Protein AF-A0A414KWP6-F1 (afdb_monomer_lite)

Foldseek 3Di:
DQAADAEDEAEPADEPPDFQDLVNQQVVCVVVVDPTHQAQWEAEPVRDIDGTDDPVDFGNDDPPCRRHYHYYYYYHDHYNVD

pLDDT: mean 97.42, std 2.89, range [74.94, 98.88]

InterPro domains:
  IPR002502 N-acetylmuramoyl-L-alanine amidase domain [PF01510] (2-77)
  IPR002502 N-acetylmuramoyl-L-alanine amidase domain [cd06583] (3-81)
  IPR036505 N-acetylmuramoyl-L-alanine amidase/PGRP domain superfamily [G3DSA:3.40.80.10] (1-82)
  IPR036505 N-acetylmuramoyl-L-alanine amidase/PGRP domain superfamily [SSF55846] (2-80)

Organism: NCBI:txid329854

Sequence (82 aa):
MRKIDLIVIHCSATRADRCYTEYDLTTDHLRRGFSGAGYHYYIRKNGDIKSLRPVKTPGAHAKGYNAHSIGVCYEGGLDTNG

Structure (mmCIF, N/CA/C/O backbone):
data_AF-A0A414KWP6-F1
#
_entry.id   AF-A0A414KWP6-F1
#
loop_
_atom_site.group_PDB
_atom_site.id
_atom_site.type_symbol
_atom_site.label_atom_id
_atom_site.label_alt_id
_atom_site.label_comp_id
_atom_site.label_asym_id
_atom_site.label_entity_id
_atom_site.label_seq_id
_atom_site.pdbx_PDB_ins_code
_atom_site.Cartn_x
_atom_site.Cartn_y
_atom_site.Cartn_z
_atom_site.occupancy
_atom_site.B_iso_or_equiv
_atom_site.auth_seq_id
_atom_site.auth_comp_id
_atom_site.auth_asym_id
_atom_site.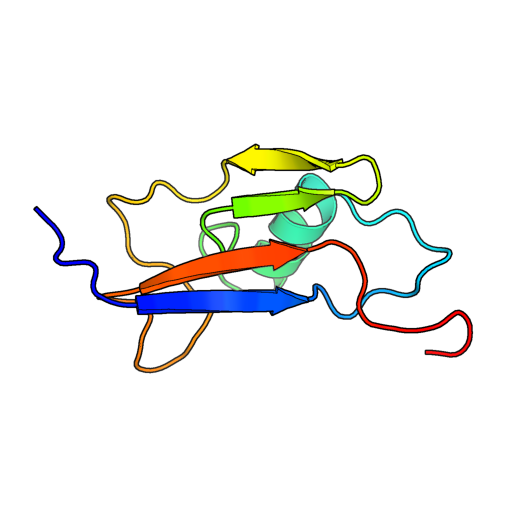auth_atom_id
_atom_site.pdbx_PDB_model_num
ATOM 1 N N . MET A 1 1 ? -11.898 3.040 21.395 1.00 74.94 1 MET A N 1
ATOM 2 C CA . MET A 1 1 ? -11.161 2.209 20.413 1.00 74.94 1 MET A CA 1
ATOM 3 C C . MET A 1 1 ? -11.914 2.280 19.090 1.00 74.94 1 MET A C 1
ATOM 5 O O . MET A 1 1 ? -13.137 2.246 19.131 1.00 74.94 1 MET A O 1
ATOM 9 N N . ARG A 1 2 ? -11.239 2.474 17.952 1.00 91.31 2 ARG A N 1
ATOM 10 C CA . ARG A 1 2 ? -11.888 2.570 16.630 1.00 91.31 2 ARG A CA 1
ATOM 11 C C . ARG A 1 2 ? -12.429 1.191 16.235 1.00 91.31 2 ARG A C 1
ATOM 13 O O . ARG A 1 2 ? -11.653 0.241 16.217 1.00 91.31 2 ARG A O 1
ATOM 20 N N . LYS A 1 3 ? -13.731 1.073 15.950 1.00 95.69 3 LYS A N 1
ATOM 21 C CA . LYS A 1 3 ? -14.323 -0.179 15.455 1.00 95.69 3 LYS A CA 1
ATOM 22 C C . LYS A 1 3 ? -13.823 -0.431 14.033 1.00 95.69 3 LYS A C 1
ATOM 24 O O . LYS A 1 3 ? -13.932 0.458 13.191 1.00 95.69 3 LYS A O 1
ATOM 29 N N . ILE A 1 4 ? -13.276 -1.618 13.796 1.00 97.94 4 ILE A N 1
ATOM 30 C CA . ILE A 1 4 ? -12.860 -2.087 12.475 1.00 97.94 4 ILE A CA 1
ATOM 31 C C . ILE A 1 4 ? -13.681 -3.328 12.147 1.00 97.94 4 ILE A C 1
ATOM 33 O O . ILE A 1 4 ? -13.634 -4.299 12.897 1.00 97.94 4 ILE A O 1
ATOM 37 N N . ASP A 1 5 ? -14.422 -3.295 11.049 1.00 97.75 5 ASP A N 1
ATOM 38 C CA . ASP A 1 5 ? -15.226 -4.417 10.547 1.00 97.75 5 ASP A CA 1
ATOM 39 C C . ASP A 1 5 ? -14.997 -4.686 9.049 1.00 97.75 5 ASP A C 1
ATOM 41 O O . ASP A 1 5 ? -15.646 -5.553 8.467 1.00 97.75 5 ASP A O 1
ATOM 45 N N . LEU A 1 6 ? -14.025 -3.996 8.437 1.00 98.56 6 LEU A N 1
ATOM 46 C CA . LEU A 1 6 ? -13.678 -4.138 7.025 1.00 98.56 6 LEU A CA 1
ATOM 47 C C . LEU A 1 6 ? -12.158 -4.123 6.800 1.00 98.56 6 LEU A C 1
ATOM 49 O O . LEU A 1 6 ? -11.432 -3.286 7.341 1.00 98.56 6 LEU A O 1
ATOM 53 N N . ILE A 1 7 ? -11.675 -5.007 5.929 1.00 98.62 7 ILE A N 1
ATOM 54 C CA . ILE A 1 7 ? -10.332 -4.929 5.341 1.00 98.62 7 ILE A CA 1
ATOM 55 C C . ILE A 1 7 ? -10.508 -4.643 3.850 1.00 98.62 7 ILE A C 1
ATOM 57 O O . ILE A 1 7 ? -11.258 -5.343 3.176 1.00 98.62 7 ILE A O 1
ATOM 61 N N . VAL A 1 8 ? -9.827 -3.615 3.340 1.00 98.81 8 VAL A N 1
ATOM 62 C CA . VAL A 1 8 ? -9.868 -3.247 1.917 1.00 98.81 8 VAL A CA 1
ATOM 63 C C . VAL A 1 8 ? -8.498 -3.496 1.305 1.00 98.81 8 VAL A C 1
ATOM 65 O O . VAL A 1 8 ? -7.503 -2.920 1.751 1.00 98.81 8 VAL A O 1
ATOM 68 N N . ILE A 1 9 ? -8.457 -4.354 0.288 1.00 98.69 9 ILE A N 1
ATOM 69 C CA . ILE A 1 9 ? -7.237 -4.690 -0.446 1.00 98.69 9 ILE A CA 1
ATOM 70 C C . ILE A 1 9 ? -7.157 -3.837 -1.715 1.00 98.69 9 ILE A C 1
ATOM 72 O O . ILE A 1 9 ? -8.127 -3.736 -2.464 1.00 98.69 9 ILE A O 1
ATOM 76 N N . HIS A 1 10 ? -5.995 -3.235 -1.950 1.00 98.75 10 HIS A N 1
ATOM 77 C CA . HIS A 1 10 ? -5.681 -2.395 -3.105 1.00 98.75 10 HIS A CA 1
ATOM 78 C C . HIS A 1 10 ? -4.374 -2.844 -3.772 1.00 98.75 10 HIS A C 1
ATOM 80 O O . HIS A 1 10 ? -3.565 -3.544 -3.163 1.00 98.75 10 HIS A O 1
ATOM 86 N N . CYS A 1 11 ? -4.138 -2.367 -4.992 1.00 98.19 11 CYS A N 1
ATOM 87 C CA . CYS A 1 11 ? -2.831 -2.372 -5.645 1.00 98.19 11 CYS A CA 1
ATOM 88 C C . CYS A 1 11 ? -2.299 -0.936 -5.775 1.00 98.19 11 CYS A C 1
ATOM 90 O O . CYS A 1 11 ? -3.076 0.024 -5.737 1.00 98.19 11 CYS A O 1
ATOM 92 N N . SER A 1 12 ? -0.985 -0.768 -5.937 1.00 98.19 12 SER A N 1
ATOM 93 C CA . SER A 1 12 ? -0.378 0.549 -6.186 1.00 98.19 12 SER A CA 1
ATOM 94 C C . SER A 1 12 ? -0.556 1.035 -7.627 1.00 98.19 12 SER A C 1
ATOM 96 O O . SER A 1 12 ? -0.190 2.171 -7.918 1.00 98.19 12 SER A O 1
ATOM 98 N N . ALA A 1 13 ? -1.109 0.194 -8.510 1.00 97.81 13 ALA A N 1
ATOM 99 C CA . ALA A 1 13 ? -1.222 0.430 -9.948 1.00 97.81 13 ALA A CA 1
ATOM 100 C C . ALA A 1 13 ? 0.133 0.805 -10.572 1.00 97.81 13 ALA A C 1
ATOM 102 O O . ALA A 1 13 ? 0.255 1.746 -11.353 1.00 97.81 13 ALA A O 1
ATOM 103 N N . THR A 1 14 ? 1.179 0.071 -10.192 1.00 97.75 14 THR A N 1
ATOM 104 C CA . THR A 1 14 ? 2.526 0.240 -10.746 1.00 97.75 14 THR A CA 1
ATOM 105 C C . THR A 1 14 ? 2.905 -0.945 -11.622 1.00 97.75 14 THR A C 1
ATOM 107 O O . THR A 1 14 ? 2.537 -2.080 -11.319 1.00 97.75 14 THR A O 1
ATOM 110 N N . ARG A 1 15 ? 3.660 -0.681 -12.696 1.00 97.50 15 ARG A N 1
ATOM 111 C CA . ARG A 1 15 ? 4.158 -1.704 -13.632 1.00 97.50 15 ARG A CA 1
ATOM 112 C C . ARG A 1 15 ? 4.996 -2.764 -12.917 1.00 97.50 15 ARG A C 1
ATOM 114 O O . ARG A 1 15 ? 5.766 -2.442 -12.007 1.00 97.50 15 ARG A O 1
ATOM 121 N N . ALA A 1 16 ? 4.878 -4.014 -13.358 1.00 95.94 16 ALA A N 1
ATOM 122 C CA . ALA A 1 16 ? 5.558 -5.163 -12.753 1.00 95.94 16 ALA A CA 1
ATOM 123 C C . ALA A 1 16 ? 7.100 -5.053 -12.764 1.00 95.94 16 ALA A C 1
ATOM 125 O O . ALA A 1 16 ? 7.771 -5.507 -11.829 1.00 95.94 16 ALA A O 1
ATOM 126 N N . ASP A 1 17 ? 7.664 -4.398 -13.780 1.00 96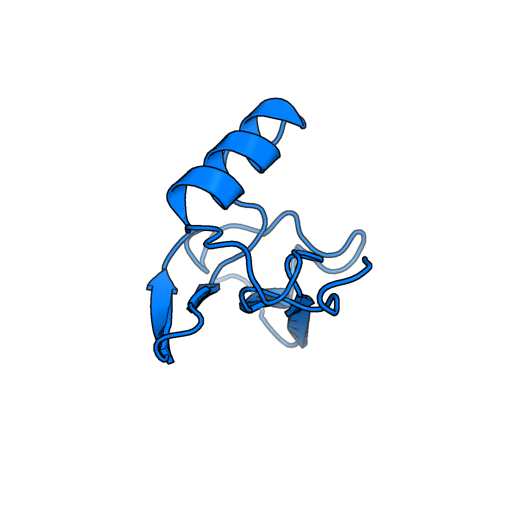.00 17 ASP A N 1
ATOM 127 C CA . ASP A 1 17 ? 9.104 -4.170 -13.962 1.00 96.00 17 ASP A CA 1
ATOM 128 C C . ASP A 1 17 ? 9.651 -2.974 -13.163 1.00 96.00 17 ASP A C 1
ATOM 130 O O . ASP A 1 17 ? 10.862 -2.768 -13.101 1.00 96.00 17 ASP A O 1
ATOM 134 N N . ARG A 1 18 ? 8.788 -2.194 -12.503 1.00 95.00 18 ARG A N 1
ATOM 135 C CA . ARG A 1 18 ? 9.194 -1.043 -1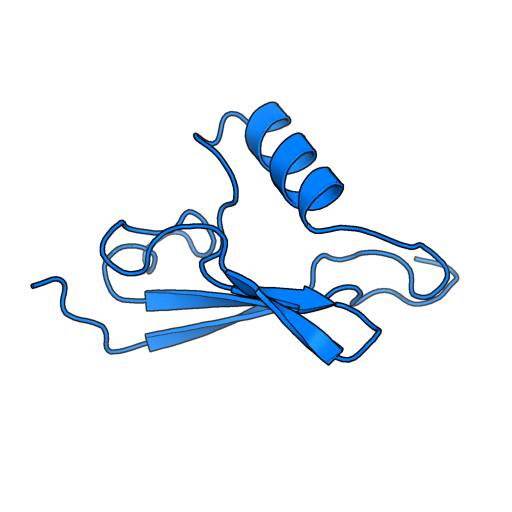1.692 1.00 95.00 18 ARG A CA 1
ATOM 136 C C . ARG A 1 18 ? 9.298 -1.424 -10.220 1.00 95.00 18 ARG A C 1
ATOM 138 O O . ARG A 1 18 ? 8.420 -2.090 -9.678 1.00 95.00 18 ARG A O 1
ATOM 145 N N . CYS A 1 19 ? 10.369 -0.992 -9.559 1.00 96.88 19 CYS A N 1
ATOM 146 C CA . CYS A 1 19 ? 10.441 -0.991 -8.098 1.00 96.88 19 CYS A CA 1
ATOM 147 C C . CYS A 1 19 ? 9.710 0.254 -7.580 1.00 96.88 19 CYS A C 1
ATOM 149 O O . CYS A 1 19 ? 10.072 1.371 -7.953 1.00 96.88 19 CYS A O 1
ATOM 151 N N . TYR A 1 20 ? 8.670 0.061 -6.772 1.00 98.06 20 TYR A N 1
ATOM 152 C CA . TYR A 1 20 ? 7.895 1.132 -6.155 1.00 98.06 20 TYR A CA 1
ATOM 153 C C . TYR A 1 20 ? 7.838 0.922 -4.645 1.00 98.06 20 TYR A C 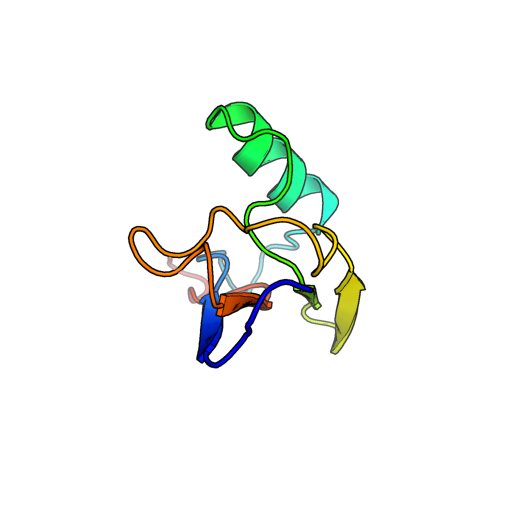1
ATOM 155 O O . TYR A 1 20 ? 7.105 0.076 -4.122 1.00 98.06 20 TYR A O 1
ATOM 163 N N . THR A 1 21 ? 8.678 1.669 -3.940 1.00 98.38 21 THR A N 1
ATOM 164 C CA . THR A 1 21 ? 8.900 1.494 -2.510 1.00 98.38 21 THR A CA 1
ATOM 165 C C . THR A 1 21 ? 7.812 2.137 -1.657 1.00 98.38 21 THR A C 1
ATOM 167 O O . THR A 1 21 ? 7.023 2.959 -2.115 1.00 98.38 21 THR A O 1
ATOM 170 N N . GLU A 1 22 ? 7.778 1.791 -0.371 1.00 98.25 22 GLU A N 1
ATOM 171 C CA . GLU A 1 22 ? 6.950 2.474 0.623 1.00 98.25 22 GLU A CA 1
ATOM 172 C C . GLU A 1 22 ? 7.272 3.972 0.733 1.00 98.25 22 GLU A C 1
ATOM 174 O O . GLU A 1 22 ? 6.386 4.777 1.037 1.00 98.25 22 GLU A O 1
ATOM 179 N N . TYR A 1 23 ? 8.526 4.349 0.462 1.00 98.38 23 TYR A N 1
ATOM 180 C CA . TYR A 1 23 ? 8.961 5.738 0.418 1.00 98.38 23 TYR A CA 1
ATOM 181 C C . TYR A 1 23 ? 8.367 6.454 -0.798 1.00 98.38 23 TYR A C 1
ATOM 183 O O . TYR A 1 23 ? 7.800 7.537 -0.645 1.00 98.38 23 TYR A O 1
ATOM 191 N N . ASP A 1 24 ? 8.412 5.826 -1.977 1.00 98.44 24 ASP A N 1
ATOM 192 C CA . ASP A 1 24 ? 7.809 6.369 -3.201 1.00 98.44 24 ASP A CA 1
ATOM 193 C C . ASP A 1 24 ? 6.293 6.540 -3.030 1.00 98.44 24 ASP A C 1
ATOM 195 O O . ASP A 1 24 ? 5.755 7.627 -3.244 1.00 98.44 24 ASP A O 1
ATOM 199 N N . LEU A 1 25 ? 5.619 5.504 -2.518 1.00 98.62 25 LEU A N 1
ATOM 200 C CA . LEU A 1 25 ? 4.189 5.523 -2.207 1.00 98.62 25 LEU A CA 1
ATOM 201 C C . LEU A 1 25 ? 3.811 6.638 -1.232 1.00 98.62 25 LEU A C 1
ATOM 203 O O . LEU A 1 25 ? 2.779 7.298 -1.388 1.00 98.62 25 LEU A O 1
ATOM 207 N N . THR A 1 26 ? 4.616 6.842 -0.191 1.00 98.50 26 THR A N 1
ATOM 208 C CA . THR A 1 26 ? 4.360 7.899 0.794 1.00 98.50 26 THR A CA 1
ATOM 209 C C . THR A 1 26 ? 4.577 9.274 0.173 1.00 98.50 26 THR A C 1
ATOM 211 O O . THR A 1 26 ? 3.749 10.163 0.368 1.00 98.50 26 THR A O 1
ATOM 214 N N . THR A 1 27 ? 5.635 9.432 -0.621 1.00 98.56 27 THR A N 1
ATOM 215 C CA . THR A 1 27 ? 5.962 10.677 -1.326 1.00 98.56 27 THR A CA 1
ATOM 216 C C . THR A 1 27 ? 4.847 11.077 -2.289 1.00 98.56 27 THR A C 1
ATOM 218 O O . THR A 1 27 ? 4.405 12.226 -2.277 1.00 98.56 27 THR A O 1
ATOM 221 N N . ASP A 1 28 ? 4.322 10.136 -3.070 1.00 98.38 28 ASP A N 1
ATOM 222 C CA . ASP A 1 28 ? 3.235 10.410 -4.011 1.00 98.38 28 ASP A CA 1
ATOM 223 C C . ASP A 1 28 ? 1.918 10.744 -3.298 1.00 98.38 28 ASP A C 1
ATOM 225 O O . ASP A 1 28 ? 1.193 11.645 -3.724 1.00 98.38 28 ASP A O 1
ATOM 229 N N . HIS A 1 29 ? 1.610 10.096 -2.170 1.00 98.56 29 HIS A N 1
ATOM 230 C CA . HIS A 1 29 ? 0.455 10.484 -1.355 1.00 98.56 29 HIS A CA 1
ATOM 231 C C . HIS A 1 29 ? 0.599 11.881 -0.742 1.00 98.56 29 HIS A C 1
ATOM 233 O O . HIS A 1 29 ? -0.365 12.648 -0.762 1.00 98.56 29 HIS A O 1
ATOM 239 N N . LEU A 1 30 ? 1.787 12.243 -0.248 1.00 98.44 30 LEU A N 1
ATOM 240 C CA . LEU A 1 30 ? 2.064 13.595 0.245 1.00 98.44 30 LEU A CA 1
ATOM 241 C C . LEU A 1 30 ? 1.873 14.638 -0.867 1.00 98.44 30 LEU A C 1
ATOM 243 O O . LEU A 1 30 ? 1.204 15.647 -0.654 1.00 98.44 30 LEU A O 1
ATOM 247 N N . ARG A 1 31 ? 2.364 14.365 -2.085 1.00 98.50 31 ARG A N 1
ATOM 248 C CA . ARG A 1 31 ? 2.155 15.229 -3.267 1.00 98.50 31 ARG A CA 1
ATOM 249 C C . ARG A 1 31 ? 0.682 15.390 -3.647 1.00 98.50 31 ARG A C 1
ATOM 251 O O . ARG A 1 31 ? 0.301 16.426 -4.177 1.00 98.50 31 ARG A O 1
ATOM 258 N N . ARG A 1 32 ? -0.155 14.394 -3.348 1.00 97.44 32 ARG A N 1
ATOM 259 C CA . ARG A 1 32 ? -1.619 14.438 -3.529 1.00 97.44 32 ARG A CA 1
ATOM 260 C C . ARG A 1 32 ? -2.352 15.164 -2.392 1.00 97.44 32 ARG A C 1
ATOM 262 O O . ARG A 1 32 ? -3.581 15.159 -2.367 1.00 97.44 32 ARG A O 1
ATOM 269 N N . GLY A 1 33 ? -1.624 15.768 -1.450 1.00 97.94 33 GLY A N 1
ATOM 270 C CA . GLY A 1 33 ? -2.183 16.521 -0.328 1.00 97.94 33 GLY A CA 1
ATOM 271 C C . GLY A 1 33 ? -2.618 15.655 0.855 1.00 97.94 33 GLY A C 1
ATOM 272 O O . GLY A 1 33 ? -3.351 16.127 1.722 1.00 97.94 33 GLY A O 1
ATOM 273 N N . PHE A 1 34 ? -2.208 14.384 0.911 1.00 97.94 34 PHE A N 1
ATOM 274 C CA . PHE A 1 34 ? -2.472 13.555 2.086 1.00 97.94 34 PHE A CA 1
ATOM 275 C C . PHE A 1 34 ? -1.455 13.882 3.182 1.00 97.94 34 PHE A C 1
ATOM 277 O O . PHE A 1 34 ? -0.357 14.350 2.911 1.00 97.94 34 PHE A O 1
ATOM 284 N N . SER A 1 35 ? -1.773 13.561 4.435 1.00 96.69 35 SER A N 1
ATOM 285 C CA . SER A 1 35 ? -0.855 13.734 5.574 1.00 96.69 35 SER A CA 1
ATOM 286 C C . SER A 1 35 ? 0.248 12.665 5.676 1.00 96.69 35 SER A C 1
ATOM 288 O O . SER A 1 35 ? 0.931 12.567 6.690 1.00 96.69 35 SER A O 1
ATOM 290 N N . GLY A 1 36 ? 0.380 11.812 4.660 1.00 97.25 36 GLY A N 1
ATOM 291 C CA . GLY A 1 36 ? 1.258 10.646 4.619 1.00 97.25 36 GLY A CA 1
ATOM 292 C C . GLY A 1 36 ? 0.616 9.534 3.794 1.00 97.25 36 GLY A C 1
ATOM 293 O O . GLY A 1 36 ? -0.355 9.772 3.074 1.00 97.25 36 GLY A O 1
ATOM 294 N N . ALA A 1 37 ? 1.100 8.301 3.940 1.00 98.31 37 ALA A N 1
ATOM 295 C CA . ALA A 1 37 ? 0.506 7.159 3.256 1.00 98.31 37 ALA A CA 1
ATOM 296 C C . ALA A 1 37 ? -0.996 7.006 3.571 1.00 98.31 37 ALA A C 1
ATOM 298 O O . ALA A 1 37 ? -1.429 7.127 4.726 1.00 98.31 37 ALA A O 1
ATOM 299 N N . GLY A 1 38 ? -1.791 6.732 2.532 1.00 98.38 38 GLY A N 1
ATOM 300 C CA . GLY A 1 38 ? -3.230 6.488 2.661 1.00 98.38 38 GLY A CA 1
ATOM 301 C C . GLY A 1 38 ? -3.580 5.112 3.239 1.00 98.38 38 GLY A C 1
ATOM 302 O O . GLY A 1 38 ? -4.663 4.947 3.800 1.00 98.38 38 GLY A O 1
ATOM 303 N N . TYR A 1 39 ? -2.664 4.146 3.147 1.00 98.75 39 TYR A N 1
ATOM 304 C CA . TYR A 1 39 ? -2.838 2.762 3.602 1.00 98.75 39 TYR A CA 1
ATOM 305 C C . TYR A 1 39 ? -2.230 2.535 4.994 1.00 98.75 39 TYR A C 1
ATOM 307 O O . TYR A 1 39 ? -1.341 3.274 5.421 1.00 98.75 39 TYR A O 1
ATOM 315 N N . HIS A 1 40 ? -2.684 1.491 5.692 1.00 98.75 40 HIS A N 1
ATOM 316 C CA . HIS A 1 40 ? -2.086 1.068 6.965 1.00 98.75 40 HIS A CA 1
ATOM 317 C C . HIS A 1 40 ? -0.920 0.107 6.732 1.00 98.75 40 HIS A C 1
ATOM 319 O O . HIS A 1 40 ? 0.096 0.199 7.416 1.00 98.75 40 HIS A O 1
ATOM 325 N N . TYR A 1 41 ? -1.047 -0.766 5.731 1.00 98.88 41 TYR A N 1
ATOM 326 C CA . TYR A 1 41 ? -0.019 -1.731 5.359 1.00 98.88 41 TYR A CA 1
ATOM 327 C C . TYR A 1 41 ? 0.294 -1.656 3.870 1.00 98.88 41 TYR A C 1
ATOM 329 O O . TYR A 1 41 ? -0.596 -1.403 3.051 1.00 98.88 41 TYR A O 1
ATOM 337 N N . TYR A 1 42 ? 1.558 -1.907 3.537 1.00 98.88 42 TYR A N 1
ATOM 338 C CA . TYR A 1 42 ? 2.030 -2.046 2.168 1.00 98.88 42 TYR A CA 1
ATOM 339 C C . TYR A 1 42 ? 2.867 -3.315 2.009 1.00 98.88 42 TYR A C 1
ATOM 341 O O . TYR A 1 42 ? 3.788 -3.534 2.791 1.00 98.88 42 TYR A O 1
ATOM 349 N N . ILE A 1 43 ? 2.536 -4.150 1.026 1.00 98.81 43 ILE A N 1
ATOM 350 C CA . ILE A 1 43 ? 3.220 -5.417 0.751 1.00 98.81 43 ILE A CA 1
ATOM 351 C C . ILE A 1 43 ? 4.126 -5.217 -0.460 1.00 98.81 43 ILE A C 1
ATOM 353 O O . ILE A 1 43 ? 3.650 -4.912 -1.551 1.00 98.81 43 ILE A O 1
ATOM 357 N N . ARG A 1 44 ? 5.432 -5.371 -0.266 1.00 98.25 44 ARG A N 1
ATOM 358 C CA . ARG A 1 44 ? 6.441 -5.251 -1.325 1.00 98.25 44 ARG A CA 1
ATOM 359 C C . ARG A 1 44 ? 6.483 -6.511 -2.193 1.00 98.25 44 ARG A C 1
ATOM 361 O O . ARG A 1 44 ? 6.092 -7.588 -1.746 1.00 98.25 44 ARG A O 1
ATOM 368 N N . LYS A 1 45 ? 7.041 -6.414 -3.406 1.00 96.44 45 LYS A N 1
ATOM 369 C CA . LYS A 1 45 ? 7.207 -7.578 -4.312 1.00 96.44 45 LYS A CA 1
ATOM 370 C C . LYS A 1 45 ? 8.049 -8.711 -3.717 1.00 96.44 45 LYS A C 1
ATOM 372 O O . LYS A 1 45 ? 7.866 -9.863 -4.090 1.00 96.44 45 LYS A O 1
ATOM 377 N N . ASN A 1 46 ? 8.960 -8.394 -2.797 1.00 96.31 46 ASN A N 1
ATOM 378 C CA . ASN A 1 46 ? 9.770 -9.383 -2.079 1.00 96.31 46 ASN A CA 1
ATOM 379 C C . ASN A 1 46 ? 9.024 -10.055 -0.906 1.00 96.31 46 ASN A C 1
ATOM 381 O O . ASN A 1 46 ? 9.618 -10.872 -0.213 1.00 96.31 46 ASN A O 1
ATOM 385 N N . GLY A 1 47 ? 7.755 -9.709 -0.666 1.00 97.31 47 GLY A N 1
ATOM 386 C CA . GLY A 1 47 ? 6.947 -10.236 0.433 1.00 97.31 47 GLY A CA 1
ATOM 387 C C . GLY A 1 47 ? 7.039 -9.443 1.739 1.00 97.31 47 GLY A C 1
ATOM 388 O O . GLY A 1 47 ? 6.284 -9.736 2.665 1.00 97.31 47 GLY A O 1
ATOM 389 N N . ASP A 1 48 ? 7.898 -8.420 1.831 1.00 98.38 48 ASP A N 1
ATOM 390 C CA . ASP A 1 48 ? 7.980 -7.591 3.035 1.00 98.38 48 ASP A CA 1
ATOM 391 C C . ASP A 1 48 ? 6.666 -6.852 3.293 1.00 98.38 48 ASP A C 1
ATOM 393 O O . ASP A 1 48 ? 6.115 -6.193 2.407 1.00 98.38 48 ASP A O 1
ATOM 397 N N . ILE A 1 49 ? 6.233 -6.853 4.552 1.00 98.62 49 ILE A N 1
ATOM 398 C CA . ILE A 1 49 ? 5.094 -6.063 5.015 1.00 98.62 49 ILE A CA 1
ATOM 399 C C . ILE A 1 49 ? 5.618 -4.802 5.699 1.00 98.62 49 ILE A C 1
ATOM 401 O O . ILE A 1 49 ? 6.293 -4.859 6.727 1.00 98.62 49 ILE A O 1
ATOM 405 N N . LYS A 1 50 ? 5.281 -3.640 5.145 1.00 98.62 50 LYS A N 1
ATOM 406 C CA . LYS A 1 50 ? 5.616 -2.330 5.706 1.00 98.62 50 LYS A CA 1
ATOM 407 C C . LYS A 1 50 ? 4.408 -1.774 6.448 1.00 98.62 50 LYS A C 1
ATOM 409 O O . LYS A 1 50 ? 3.317 -1.661 5.887 1.00 98.62 50 LYS A O 1
ATOM 414 N N . SER A 1 51 ? 4.610 -1.422 7.714 1.00 98.50 51 SER A N 1
ATOM 415 C CA . SER A 1 51 ? 3.616 -0.695 8.508 1.00 98.50 51 SER A CA 1
ATOM 416 C C . SER A 1 51 ? 3.738 0.793 8.209 1.00 98.50 51 SER A C 1
ATOM 418 O O . SER A 1 51 ? 4.804 1.371 8.402 1.00 98.50 51 SER A O 1
ATOM 420 N N . LEU A 1 52 ? 2.660 1.398 7.718 1.00 98.38 52 LEU A N 1
ATOM 421 C CA . LEU A 1 52 ? 2.626 2.797 7.308 1.00 98.38 52 LEU A CA 1
ATOM 422 C C . LEU A 1 52 ? 1.796 3.609 8.304 1.00 98.38 52 LEU A C 1
ATOM 424 O O . LEU A 1 52 ? 2.274 3.975 9.377 1.00 98.38 52 LEU A O 1
ATOM 428 N N . ARG A 1 53 ? 0.530 3.888 7.984 1.00 97.69 53 ARG A N 1
ATOM 429 C CA . ARG A 1 53 ? -0.346 4.646 8.874 1.00 97.69 53 ARG A CA 1
ATOM 430 C C . ARG A 1 53 ? -0.771 3.793 10.082 1.00 97.69 53 ARG A C 1
ATOM 432 O O . ARG A 1 53 ? -1.248 2.675 9.889 1.00 97.69 53 ARG A O 1
ATOM 439 N N . PRO A 1 54 ? -0.695 4.314 11.323 1.00 97.06 54 PRO A N 1
ATOM 440 C CA . PRO A 1 54 ? -1.157 3.587 12.504 1.00 97.06 54 PRO A CA 1
ATOM 441 C C . PRO A 1 54 ? -2.632 3.178 12.400 1.00 97.06 54 PRO A C 1
ATOM 443 O O . PRO A 1 54 ? -3.482 4.018 12.122 1.00 97.06 54 PRO A O 1
ATOM 446 N N . VAL A 1 55 ? -2.961 1.923 12.729 1.00 96.81 55 VAL A N 1
ATOM 447 C CA . VAL A 1 55 ? -4.341 1.379 12.686 1.00 96.81 55 VAL A CA 1
ATOM 448 C C . VAL A 1 55 ? -5.322 2.152 13.580 1.00 96.81 55 VAL A C 1
ATOM 450 O O . VAL A 1 55 ? -6.519 2.217 13.304 1.00 96.81 55 VAL A O 1
ATOM 453 N N . LYS A 1 56 ? -4.831 2.821 14.630 1.00 95.56 56 LYS A N 1
ATOM 454 C CA . LYS A 1 56 ? -5.660 3.693 15.478 1.00 95.56 56 LYS A CA 1
ATOM 455 C C . LYS A 1 56 ? -6.189 4.943 14.756 1.00 95.56 56 LYS A C 1
ATOM 457 O O . LYS A 1 56 ? -7.179 5.511 15.206 1.00 95.56 56 LYS A O 1
ATOM 462 N N . THR A 1 57 ? -5.567 5.349 13.648 1.00 96.12 57 THR A N 1
ATOM 463 C CA . THR A 1 57 ? -5.911 6.553 12.881 1.00 96.12 57 THR A CA 1
ATOM 464 C C . THR A 1 57 ? -6.581 6.164 11.561 1.00 96.12 57 THR A C 1
ATOM 466 O O . THR A 1 57 ? -6.045 5.305 10.863 1.00 96.12 57 THR A O 1
ATOM 469 N N . PRO A 1 58 ? -7.707 6.789 11.165 1.00 97.75 58 PRO A N 1
ATOM 470 C CA . PRO A 1 58 ? -8.334 6.531 9.871 1.00 97.75 58 PRO A CA 1
ATOM 471 C C . PRO A 1 58 ? -7.375 6.682 8.685 1.00 97.75 58 PRO A C 1
ATOM 473 O O . PRO A 1 58 ? -6.558 7.610 8.626 1.00 97.75 58 PRO A O 1
ATOM 476 N N . GLY A 1 59 ? -7.512 5.765 7.729 1.00 97.81 59 GLY A N 1
ATOM 477 C CA . GLY A 1 59 ? -6.798 5.791 6.458 1.00 97.81 59 GLY A CA 1
ATOM 478 C C . GLY A 1 59 ? -7.299 6.861 5.487 1.00 97.81 59 GLY A C 1
ATOM 479 O O . GLY A 1 59 ? -8.222 7.619 5.780 1.00 97.81 59 GLY A O 1
ATOM 480 N N . ALA A 1 60 ? -6.689 6.896 4.306 1.00 98.25 60 ALA A N 1
ATOM 481 C CA . ALA A 1 60 ? -7.115 7.694 3.159 1.00 98.25 60 ALA A CA 1
ATOM 482 C C . ALA A 1 60 ? -7.025 6.844 1.878 1.00 98.25 60 ALA A C 1
ATOM 484 O 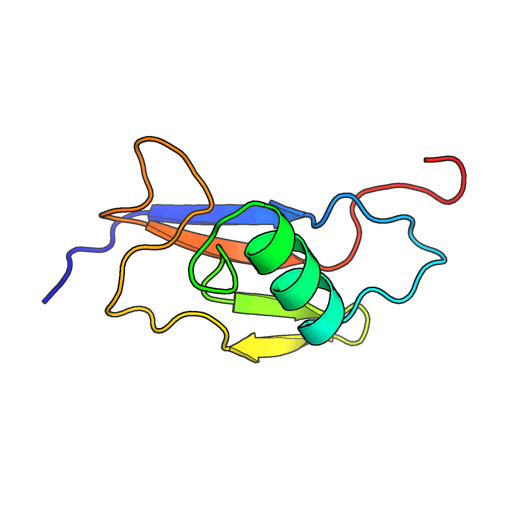O . ALA A 1 60 ? -6.311 7.188 0.942 1.00 98.25 60 ALA A O 1
ATOM 485 N N . HIS A 1 61 ? -7.704 5.694 1.873 1.00 98.25 61 HIS A N 1
ATOM 486 C CA . HIS A 1 61 ? -7.592 4.680 0.816 1.00 98.25 61 HIS A CA 1
ATOM 487 C C . HIS A 1 61 ? -8.933 4.322 0.154 1.00 98.25 61 HIS A C 1
ATOM 489 O O . HIS A 1 61 ? -8.958 3.993 -1.027 1.00 98.25 61 HIS A O 1
ATOM 495 N N . ALA A 1 62 ? -10.056 4.439 0.872 1.00 98.25 62 ALA A N 1
ATOM 496 C CA . ALA A 1 62 ? -11.394 4.152 0.357 1.00 98.25 62 ALA A CA 1
ATOM 497 C C . ALA A 1 62 ? -12.409 5.179 0.889 1.00 98.25 62 ALA A C 1
ATOM 499 O O . ALA A 1 62 ? -12.805 5.157 2.061 1.00 98.25 62 ALA A O 1
ATOM 500 N N . LYS A 1 63 ? -12.824 6.119 0.029 1.00 97.06 63 LYS A N 1
ATOM 501 C CA . LYS A 1 63 ? -13.791 7.174 0.378 1.00 97.06 63 LYS A CA 1
ATOM 502 C C . LYS A 1 63 ? -15.091 6.540 0.893 1.00 97.06 63 LYS A C 1
ATOM 504 O O . LYS A 1 63 ? -15.628 5.647 0.254 1.00 97.06 63 LYS A O 1
ATOM 509 N N . GLY A 1 64 ? -15.574 6.997 2.049 1.00 97.50 64 GLY A N 1
ATOM 510 C CA . GLY A 1 64 ? -16.755 6.440 2.728 1.00 97.50 64 GLY A CA 1
ATOM 511 C C . GLY A 1 64 ? -16.463 5.293 3.705 1.00 97.50 64 GLY A C 1
ATOM 512 O O . GLY A 1 64 ? -17.248 5.079 4.623 1.00 97.50 64 GLY A O 1
ATOM 513 N N . TYR A 1 65 ? -15.308 4.627 3.592 1.00 98.19 65 TYR A N 1
ATOM 514 C CA . TYR A 1 65 ? -14.983 3.430 4.387 1.00 98.19 65 TYR A CA 1
ATOM 515 C C . TYR A 1 65 ? -13.809 3.625 5.359 1.00 98.19 65 TYR A C 1
ATOM 517 O O . TYR A 1 65 ? -13.712 2.930 6.369 1.00 98.19 65 TYR A O 1
ATOM 525 N N . ASN A 1 66 ? -12.965 4.639 5.128 1.00 98.12 66 ASN A N 1
ATOM 526 C CA . ASN A 1 66 ? -11.749 4.916 5.908 1.00 98.12 66 ASN A CA 1
ATOM 527 C C . ASN A 1 66 ? -11.925 4.875 7.440 1.00 98.12 66 ASN A C 1
ATOM 529 O O . ASN A 1 66 ? -11.001 4.484 8.151 1.00 98.12 66 ASN A O 1
ATOM 533 N N . ALA A 1 67 ? -13.079 5.291 7.974 1.00 97.50 67 ALA A N 1
ATOM 534 C CA . ALA A 1 67 ? -13.310 5.372 9.418 1.00 97.50 67 ALA A CA 1
ATOM 535 C C . ALA A 1 67 ? -13.361 3.997 10.112 1.00 97.50 67 ALA A C 1
ATOM 537 O O . ALA A 1 67 ? -12.954 3.901 11.268 1.00 97.50 67 ALA A O 1
ATOM 538 N N . HIS A 1 68 ? -13.783 2.938 9.417 1.00 97.69 68 HIS A N 1
ATOM 539 C CA . HIS A 1 68 ? -14.018 1.603 9.992 1.00 97.69 68 HIS A CA 1
ATOM 540 C C . HIS A 1 68 ? -13.262 0.478 9.263 1.00 97.69 68 HIS A C 1
ATOM 542 O O . HIS A 1 68 ? -13.504 -0.700 9.513 1.00 97.69 68 HIS A O 1
ATOM 548 N N . SER A 1 69 ? -12.305 0.828 8.391 1.00 98.62 69 SER A N 1
ATOM 549 C CA . SER A 1 69 ? -11.558 -0.155 7.600 1.00 98.62 69 SER A CA 1
ATOM 550 C C . SER A 1 69 ? -10.036 -0.106 7.738 1.00 98.62 69 SER A C 1
ATOM 552 O O . SER A 1 69 ? -9.443 0.969 7.851 1.00 98.62 69 SER A O 1
ATOM 554 N N . ILE A 1 70 ? -9.377 -1.253 7.584 1.00 98.75 70 ILE A N 1
ATOM 555 C CA . ILE A 1 70 ? -7.927 -1.333 7.367 1.00 98.75 70 ILE A CA 1
ATOM 556 C C . ILE A 1 70 ? -7.637 -1.454 5.867 1.00 98.75 70 ILE A C 1
ATOM 558 O O . ILE A 1 70 ? -7.960 -2.460 5.246 1.00 98.75 70 ILE A O 1
ATOM 562 N N . GLY A 1 71 ? -7.014 -0.432 5.280 1.00 98.75 71 GLY A N 1
ATOM 563 C CA . GLY A 1 71 ? -6.449 -0.496 3.930 1.00 98.75 71 GLY A CA 1
ATOM 564 C C . GLY A 1 71 ? -5.086 -1.185 3.875 1.00 98.75 71 GLY A C 1
ATOM 565 O O . GLY A 1 71 ? -4.154 -0.751 4.563 1.00 98.75 71 GLY A O 1
ATOM 566 N N . VAL A 1 72 ? -4.974 -2.195 3.015 1.00 98.88 72 VAL A N 1
ATOM 567 C CA . VAL A 1 72 ? -3.732 -2.890 2.652 1.00 98.88 72 VAL A CA 1
ATOM 568 C C . VAL A 1 72 ? -3.503 -2.694 1.158 1.00 98.88 72 VAL A C 1
ATOM 570 O O . VAL A 1 72 ? -4.407 -2.930 0.362 1.00 98.88 72 VAL A O 1
ATOM 573 N N . CYS A 1 73 ? -2.310 -2.262 0.770 1.00 98.88 73 CYS A N 1
ATOM 574 C CA . CYS A 1 73 ? -1.922 -2.124 -0.631 1.00 98.88 73 CYS A CA 1
ATOM 575 C C . CYS A 1 73 ? -0.768 -3.082 -0.939 1.00 98.88 73 CYS A C 1
ATOM 577 O O . CYS A 1 73 ? 0.121 -3.231 -0.107 1.00 98.88 73 CYS A O 1
ATOM 579 N N . TYR A 1 74 ? -0.750 -3.728 -2.099 1.00 98.75 74 TYR A N 1
ATOM 580 C CA . TYR A 1 74 ? 0.43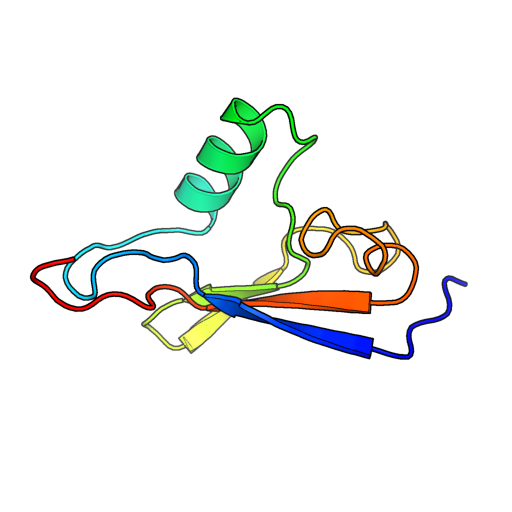5 -4.446 -2.577 1.00 98.75 74 TYR A CA 1
ATOM 581 C C . TYR A 1 74 ? 1.112 -3.693 -3.728 1.00 98.75 74 TYR A C 1
ATOM 583 O O . TYR A 1 74 ? 0.456 -2.998 -4.507 1.00 98.75 74 TYR A O 1
ATOM 591 N N . GLU A 1 75 ? 2.432 -3.833 -3.824 1.00 98.56 75 GLU A N 1
ATOM 592 C CA . GLU A 1 75 ? 3.262 -3.282 -4.894 1.00 98.56 75 GLU A CA 1
ATOM 593 C C . GLU A 1 75 ? 2.941 -3.974 -6.222 1.00 98.56 75 GLU A C 1
ATOM 595 O O . GLU A 1 75 ? 3.169 -5.173 -6.376 1.00 98.56 75 GLU A O 1
ATOM 600 N N . GLY A 1 76 ? 2.442 -3.215 -7.196 1.00 97.94 76 GLY A N 1
ATOM 601 C CA . GLY A 1 76 ? 2.156 -3.704 -8.541 1.00 97.94 76 GLY A CA 1
ATOM 602 C C . GLY A 1 76 ? 0.719 -3.439 -8.980 1.00 97.94 76 GLY A C 1
ATOM 603 O O . GLY A 1 76 ? 0.083 -2.474 -8.552 1.00 97.94 76 GLY A O 1
ATOM 604 N N . GLY A 1 77 ? 0.210 -4.317 -9.843 1.00 97.81 77 GLY A N 1
ATOM 605 C CA . GLY A 1 77 ? -1.159 -4.280 -10.364 1.00 97.81 77 GLY A CA 1
ATOM 606 C C . GLY A 1 77 ? -1.264 -3.972 -11.857 1.00 97.81 77 GLY A C 1
ATOM 607 O O . GLY A 1 77 ? -2.346 -4.140 -12.404 1.00 97.81 77 GLY A O 1
ATOM 608 N N . LEU A 1 78 ? -0.166 -3.569 -12.502 1.00 98.31 78 LEU A N 1
ATOM 609 C CA . LEU A 1 78 ? -0.074 -3.375 -13.951 1.00 98.31 78 LEU A CA 1
ATOM 610 C C . LEU A 1 78 ? 0.971 -4.323 -14.551 1.00 98.31 78 LEU A C 1
ATOM 612 O O . LEU A 1 78 ? 1.935 -4.698 -13.871 1.00 98.31 78 LEU A O 1
ATOM 616 N N . ASP A 1 79 ? 0.800 -4.689 -15.821 1.00 97.31 79 ASP A N 1
ATOM 617 C CA . ASP A 1 79 ? 1.798 -5.470 -16.552 1.00 97.31 79 ASP A CA 1
ATOM 618 C C . ASP A 1 79 ? 2.995 -4.587 -16.973 1.00 97.31 79 ASP A C 1
ATOM 620 O O . ASP A 1 79 ? 3.190 -3.472 -16.478 1.00 97.31 79 ASP A O 1
ATOM 624 N N . THR A 1 80 ? 3.871 -5.095 -17.841 1.00 96.81 80 THR A N 1
ATOM 625 C CA . THR A 1 80 ? 5.014 -4.315 -18.338 1.00 96.81 80 THR A CA 1
ATOM 626 C C . THR A 1 80 ? 4.621 -3.250 -19.361 1.00 96.81 80 THR A C 1
ATOM 628 O O . THR A 1 80 ? 5.423 -2.364 -19.633 1.00 96.81 80 THR A O 1
ATOM 631 N N . ASN A 1 81 ? 3.422 -3.288 -19.929 1.00 95.88 81 ASN A N 1
ATOM 632 C CA . ASN A 1 81 ? 2.945 -2.324 -20.921 1.00 95.88 81 ASN A CA 1
ATOM 633 C C . ASN A 1 81 ? 2.087 -1.213 -20.302 1.00 95.88 81 ASN A C 1
ATOM 635 O O . ASN A 1 81 ? 1.980 -0.147 -20.904 1.00 95.88 81 ASN A O 1
ATOM 639 N N . GLY A 1 82 ? 1.586 -1.420 -19.082 1.00 89.75 82 GLY A N 1
ATOM 640 C CA . GLY A 1 82 ? 0.775 -0.449 -18.348 1.00 89.75 82 GLY A CA 1
ATOM 641 C C . GLY A 1 82 ? -0.674 -0.882 -18.311 1.00 89.75 82 GLY A C 1
ATOM 642 O O . GLY A 1 82 ? -1.417 -0.498 -19.237 1.00 89.75 82 GLY A O 1
#

Radius of gyration: 12.68 Å; chains: 1; bounding box: 27×27×41 Å

Secondary structure (DSSP, 8-state):
-----EEEEEE--EETTS---HHHHHHHHHHTT-SS-S-SEEE-TTSPEEE-S-TTS--SSSTTTTTTEEEEEES-EE-S--